Protein AF-A0A944XPH8-F1 (afdb_monomer)

Radius of gyration: 33.53 Å; Cα contacts (8 Å, |Δi|>4): 37; chains: 1; bounding box: 64×17×108 Å

Solvent-accessible surface area (backbone atoms only — not comparable to full-atom values): 7450 Å² total; per-residue (Å²): 132,85,61,65,67,58,53,52,53,51,52,53,49,50,54,55,52,50,53,51,53,50,54,50,51,55,49,53,52,52,52,51,53,52,48,52,56,48,50,54,53,54,63,60,55,55,63,60,51,55,54,54,52,53,53,50,52,50,52,52,53,52,49,50,53,52,51,53,54,50,55,50,66,70,35,80,88,31,66,89,75,52,90,80,65,98,44,74,69,51,50,54,53,49,50,54,51,48,55,50,53,49,53,54,50,50,52,52,49,55,53,51,52,54,51,51,55,54,54,51,50,52,48,51,56,51,52,48,68,69,77,106

Structure (mmCIF, N/CA/C/O backbone):
data_AF-A0A944XPH8-F1
#
_entry.id   AF-A0A944XPH8-F1
#
loop_
_atom_site.group_PDB
_atom_site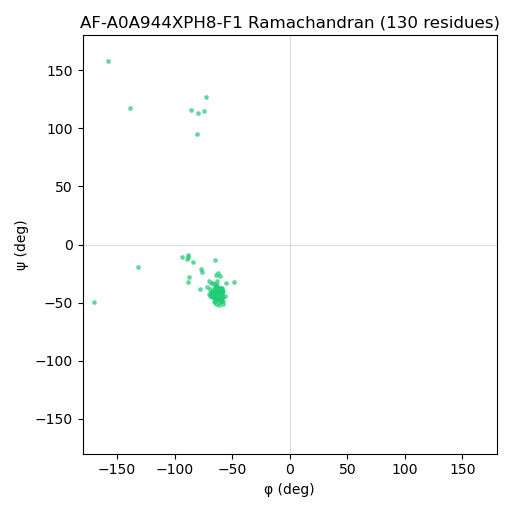.id
_atom_site.type_symbol
_atom_site.label_atom_id
_atom_site.label_alt_id
_atom_site.label_comp_id
_atom_site.label_asym_id
_atom_site.label_entity_id
_atom_site.label_seq_id
_atom_site.pdbx_PDB_ins_code
_atom_site.Cartn_x
_atom_site.Cartn_y
_atom_site.Cartn_z
_atom_site.occupancy
_atom_site.B_iso_or_equiv
_atom_site.auth_seq_id
_atom_site.auth_comp_id
_atom_site.auth_asym_id
_atom_site.auth_atom_id
_atom_site.pdbx_PDB_model_num
ATOM 1 N N . MET A 1 1 ? -23.509 -4.695 65.768 1.00 73.19 1 MET A N 1
ATOM 2 C CA . MET A 1 1 ? -24.744 -5.098 65.062 1.00 73.19 1 MET A CA 1
ATOM 3 C C . MET A 1 1 ? -24.512 -4.790 63.596 1.00 73.19 1 MET A C 1
ATOM 5 O O . MET A 1 1 ? -24.052 -3.691 63.321 1.00 73.19 1 MET A O 1
ATOM 9 N N . ILE A 1 2 ? -24.691 -5.755 62.697 1.00 80.31 2 ILE A N 1
ATOM 10 C CA . ILE A 1 2 ? -24.471 -5.527 61.262 1.00 80.31 2 ILE A CA 1
ATOM 11 C C . ILE A 1 2 ? -25.623 -4.668 60.741 1.00 80.31 2 ILE A C 1
ATOM 13 O O . ILE A 1 2 ? -26.785 -5.021 60.942 1.00 80.31 2 ILE A O 1
ATOM 17 N N . ASP A 1 3 ? -25.301 -3.555 60.086 1.00 91.62 3 ASP A N 1
ATOM 18 C CA . ASP A 1 3 ? -26.295 -2.725 59.414 1.00 91.62 3 ASP A CA 1
ATOM 19 C C . ASP A 1 3 ? -26.642 -3.340 58.050 1.00 91.62 3 ASP A C 1
ATOM 21 O O . ASP A 1 3 ? -25.965 -3.141 57.040 1.00 91.62 3 ASP A O 1
ATOM 25 N N . LEU A 1 4 ? -27.714 -4.132 58.034 1.00 93.75 4 LEU A N 1
ATOM 26 C CA . LEU A 1 4 ? -28.224 -4.786 56.828 1.00 93.75 4 LEU A CA 1
ATOM 27 C C . LEU A 1 4 ? -28.684 -3.789 55.756 1.00 93.75 4 LEU A C 1
ATOM 29 O O . LEU A 1 4 ? -28.715 -4.145 54.577 1.00 93.75 4 LEU A O 1
ATOM 33 N N . GLN A 1 5 ? -29.058 -2.565 56.135 1.00 93.38 5 GLN A N 1
ATOM 34 C CA . GLN A 1 5 ? -29.503 -1.554 55.183 1.00 93.38 5 GLN A CA 1
ATOM 35 C C . GLN A 1 5 ? -28.309 -0.928 54.455 1.00 93.38 5 GLN A C 1
ATOM 37 O O . GLN A 1 5 ? -28.373 -0.723 53.238 1.00 93.38 5 GLN A O 1
ATOM 42 N N . ALA A 1 6 ? -27.203 -0.710 55.172 1.00 94.44 6 ALA A N 1
ATOM 43 C CA . ALA A 1 6 ? -25.936 -0.297 54.575 1.00 94.44 6 ALA A CA 1
ATOM 44 C C . ALA A 1 6 ? -25.437 -1.336 53.554 1.00 94.44 6 ALA A C 1
ATOM 46 O O . ALA A 1 6 ? -25.159 -0.976 52.411 1.00 94.44 6 ALA A O 1
ATOM 47 N N . LEU A 1 7 ? -25.449 -2.628 53.912 1.00 95.75 7 LEU A N 1
ATOM 48 C CA . LEU A 1 7 ? -25.036 -3.713 53.007 1.00 95.75 7 LEU A CA 1
ATOM 49 C C . LEU A 1 7 ? -25.897 -3.801 51.736 1.00 95.75 7 LEU A C 1
ATOM 51 O O . LEU A 1 7 ? -25.374 -4.009 50.645 1.00 95.75 7 LEU A O 1
ATOM 55 N N . LYS A 1 8 ? -27.221 -3.619 51.843 1.00 95.75 8 LYS A N 1
ATOM 56 C CA . LYS A 1 8 ? -28.116 -3.602 50.669 1.00 95.75 8 LYS A CA 1
ATOM 57 C C . LYS A 1 8 ? -27.849 -2.415 49.748 1.00 95.75 8 LYS A C 1
ATOM 59 O O . LYS A 1 8 ? -27.914 -2.557 48.529 1.00 95.75 8 LYS A O 1
ATOM 64 N N . THR A 1 9 ? -27.569 -1.252 50.329 1.00 96.38 9 THR A N 1
ATOM 65 C CA . THR A 1 9 ? -27.275 -0.030 49.569 1.00 96.38 9 THR A CA 1
ATOM 66 C C . THR A 1 9 ? -25.952 -0.169 48.821 1.00 96.38 9 THR A C 1
ATOM 68 O O . THR A 1 9 ? -25.881 0.136 47.634 1.00 96.38 9 THR A O 1
ATOM 71 N N . GLU A 1 10 ? -24.931 -0.700 49.491 1.00 97.19 10 GLU A N 1
ATOM 72 C CA . GLU A 1 10 ? -23.631 -0.989 48.888 1.00 97.19 10 GLU A CA 1
ATOM 73 C C . GLU A 1 10 ? -23.738 -2.024 47.762 1.00 97.19 10 GLU A C 1
ATOM 75 O O . GLU A 1 10 ? -23.235 -1.791 46.667 1.00 97.19 10 GLU A O 1
ATOM 80 N N . ASN A 1 11 ? -24.471 -3.117 47.984 1.00 97.12 11 ASN A N 1
ATOM 81 C CA . ASN A 1 11 ? -24.693 -4.138 46.964 1.00 97.12 11 ASN A CA 1
ATOM 82 C C . ASN A 1 11 ? -25.371 -3.564 45.705 1.00 97.12 11 ASN A C 1
ATOM 84 O O . ASN A 1 11 ? -24.958 -3.869 44.587 1.00 97.12 11 ASN A O 1
ATOM 88 N N . LYS A 1 12 ? -26.364 -2.680 45.876 1.00 97.56 12 LYS A N 1
ATOM 89 C CA . LYS A 1 12 ? -27.000 -1.990 44.747 1.00 97.56 12 LYS A CA 1
ATOM 90 C C . LYS A 1 12 ? -25.999 -1.114 43.985 1.00 97.56 12 LYS A C 1
ATOM 92 O O . LYS A 1 12 ? -25.977 -1.168 42.759 1.00 97.56 12 LYS A O 1
ATOM 97 N N . ARG A 1 13 ? -25.150 -0.366 44.699 1.00 97.94 13 ARG A N 1
ATOM 98 C CA . ARG A 1 13 ? -24.096 0.453 44.082 1.00 97.94 13 ARG A CA 1
ATOM 99 C C . ARG A 1 13 ? -23.127 -0.408 43.269 1.00 97.94 13 ARG A C 1
ATOM 101 O O . ARG A 1 13 ? -22.833 -0.059 42.135 1.00 97.94 13 ARG A O 1
ATOM 108 N N . TRP A 1 14 ? -22.699 -1.556 43.797 1.00 98.12 14 TRP A N 1
ATOM 109 C CA . TRP A 1 14 ? -21.838 -2.483 43.055 1.00 98.12 14 TRP A CA 1
ATOM 110 C C . TRP A 1 14 ? -22.495 -2.988 41.772 1.00 98.12 14 TRP A C 1
ATOM 112 O O . TRP A 1 14 ? -21.834 -3.080 40.747 1.00 98.12 14 TRP A O 1
ATOM 122 N N . HIS A 1 15 ? -23.795 -3.291 41.787 1.00 98.19 15 HIS A N 1
ATOM 123 C CA . HIS A 1 15 ? -24.498 -3.683 40.563 1.00 98.19 15 HIS A CA 1
ATOM 124 C C . HIS A 1 15 ? -24.493 -2.579 39.498 1.00 98.19 15 HIS A C 1
ATOM 126 O O . HIS A 1 15 ? -24.295 -2.879 38.321 1.00 98.19 15 HIS A O 1
ATOM 132 N N . GLU A 1 16 ? -24.686 -1.324 39.904 1.00 98.06 16 GLU A N 1
ATOM 133 C CA . GLU A 1 16 ? -24.632 -0.164 39.007 1.00 98.06 16 GLU A CA 1
ATOM 134 C C . GLU A 1 16 ? -23.206 0.052 38.460 1.00 98.06 16 GLU A C 1
ATOM 136 O O . GLU A 1 16 ? -23.027 0.195 37.252 1.00 98.06 16 GLU A O 1
ATOM 141 N N . GLU A 1 17 ? -22.183 -0.020 39.318 1.00 98.44 17 GLU A N 1
ATOM 142 C CA . GLU A 1 17 ? -20.765 0.075 38.933 1.00 98.44 17 GLU A CA 1
ATOM 143 C C . GLU A 1 17 ? -20.361 -1.041 37.958 1.00 98.44 17 GLU A C 1
ATOM 145 O O . GLU A 1 17 ? -19.766 -0.782 36.914 1.00 98.44 17 GLU A O 1
ATOM 150 N N . HIS A 1 18 ? -20.733 -2.288 38.251 1.00 98.38 18 HIS A N 1
ATOM 151 C CA . HIS A 1 18 ? -20.405 -3.430 37.401 1.00 98.38 18 HIS A CA 1
ATOM 152 C C . HIS A 1 18 ? -21.073 -3.343 36.027 1.00 98.38 18 HIS A C 1
ATOM 154 O O . HIS A 1 18 ? -20.457 -3.723 35.033 1.00 98.38 18 HIS A O 1
ATOM 160 N N . ALA A 1 19 ? -22.312 -2.847 35.951 1.00 98.06 19 ALA A N 1
ATOM 161 C CA . ALA A 1 19 ? -22.982 -2.638 34.671 1.00 98.06 19 ALA A CA 1
ATOM 162 C C . ALA A 1 19 ? -22.199 -1.647 33.792 1.00 98.06 19 ALA A C 1
ATOM 164 O O . ALA A 1 19 ? -21.954 -1.937 32.621 1.00 98.06 19 ALA A O 1
ATOM 165 N N . LEU A 1 20 ? -21.720 -0.544 34.379 1.00 98.31 20 LEU A N 1
ATOM 166 C CA . LEU A 1 20 ? -20.876 0.432 33.684 1.00 98.31 20 LEU A CA 1
ATOM 167 C C . LEU A 1 20 ? -19.553 -0.185 33.213 1.00 98.31 20 LEU A C 1
ATOM 169 O O . LEU A 1 20 ? -19.168 -0.001 32.061 1.00 98.31 20 LEU A O 1
ATOM 173 N N . TRP A 1 21 ? -18.879 -0.967 34.060 1.00 98.44 21 TRP A N 1
ATOM 174 C CA . TRP A 1 21 ? -17.621 -1.626 33.681 1.00 98.44 21 TRP A CA 1
ATOM 175 C C . TRP A 1 21 ? -17.801 -2.619 32.534 1.00 98.44 21 TRP A C 1
ATOM 177 O O . TRP A 1 21 ? -16.931 -2.736 31.668 1.00 98.44 21 TRP A O 1
ATOM 187 N N . VAL A 1 22 ? -18.925 -3.340 32.507 1.00 98.38 22 VAL A N 1
ATOM 188 C CA . VAL A 1 22 ? -19.255 -4.246 31.401 1.00 98.38 22 VAL A CA 1
ATOM 189 C C . VAL A 1 22 ? -19.439 -3.458 30.106 1.00 98.38 22 VAL A C 1
ATOM 191 O O . VAL A 1 22 ? -18.858 -3.831 29.087 1.00 98.38 22 VAL A O 1
ATOM 194 N N . GLU A 1 23 ? -20.199 -2.362 30.128 1.00 98.31 23 GLU A N 1
ATOM 195 C CA . GLU A 1 23 ? -20.398 -1.513 28.948 1.00 98.31 23 GLU A CA 1
ATOM 196 C C . GLU A 1 23 ? -19.081 -0.924 28.425 1.00 98.31 23 GLU A C 1
ATOM 198 O O . GLU A 1 23 ? -18.808 -0.986 27.221 1.00 98.31 23 GLU A O 1
ATOM 203 N N . GLU A 1 24 ? -18.242 -0.420 29.328 1.00 98.25 24 GLU A N 1
ATOM 204 C CA . GLU A 1 24 ? -16.932 0.145 29.014 1.00 98.25 24 GLU A CA 1
ATOM 205 C C . GLU A 1 24 ? -15.990 -0.910 28.413 1.00 98.25 24 GLU A C 1
ATOM 207 O O . GLU A 1 24 ? -15.412 -0.704 27.344 1.00 98.25 24 GLU A O 1
ATOM 212 N N . THR A 1 25 ? -15.918 -2.097 29.020 1.00 98.00 25 THR A N 1
ATOM 213 C CA . THR A 1 25 ? -15.089 -3.200 28.511 1.00 98.00 25 THR A CA 1
ATOM 214 C C . THR A 1 25 ? -15.542 -3.645 27.119 1.00 98.00 25 THR A C 1
ATOM 216 O O . THR A 1 25 ? -14.715 -3.883 26.235 1.00 98.00 25 THR A O 1
ATOM 219 N N . LEU A 1 26 ? -16.856 -3.730 26.886 1.00 97.75 26 LEU A N 1
ATOM 220 C CA . LEU A 1 26 ? -17.404 -4.055 25.569 1.00 97.75 26 LEU A CA 1
ATOM 221 C C . LEU A 1 26 ? -17.070 -2.976 24.531 1.00 97.75 26 LEU A C 1
ATOM 223 O O . LEU A 1 26 ? -16.840 -3.298 23.364 1.00 97.75 26 LEU A O 1
ATOM 227 N N . HIS A 1 27 ? -17.037 -1.704 24.930 1.00 97.19 27 HIS A N 1
ATOM 228 C CA . HIS A 1 27 ? -16.593 -0.622 24.058 1.00 97.19 27 HIS A CA 1
ATOM 229 C C . HIS A 1 27 ? -15.109 -0.762 23.692 1.00 97.19 27 HIS A C 1
ATOM 231 O O . HIS A 1 27 ? -14.789 -0.767 22.502 1.00 97.19 27 HIS A O 1
ATOM 237 N N . TRP A 1 28 ? -14.223 -0.985 24.665 1.00 97.75 28 TRP A N 1
ATOM 238 C CA . TRP A 1 28 ? -12.791 -1.183 24.405 1.00 97.75 28 TRP A CA 1
ATOM 239 C C . TRP A 1 28 ? -12.506 -2.388 23.507 1.00 97.75 28 TRP A C 1
ATOM 241 O O . TRP A 1 28 ? -11.630 -2.325 22.642 1.00 97.75 28 TRP A O 1
ATOM 251 N N . GLN A 1 29 ? -13.263 -3.480 23.656 1.00 97.12 29 GLN A N 1
ATOM 252 C CA . GLN A 1 29 ? -13.150 -4.638 22.766 1.00 97.12 29 GLN A CA 1
ATOM 253 C C . GLN A 1 29 ? -13.479 -4.281 21.312 1.00 97.12 29 GLN A C 1
ATOM 255 O O . GLN A 1 29 ? -12.748 -4.689 20.407 1.00 97.12 29 GLN A O 1
ATOM 260 N N . ARG A 1 30 ? -14.540 -3.497 21.078 1.00 96.69 30 ARG A N 1
ATOM 261 C CA . ARG A 1 30 ? -14.912 -3.042 19.729 1.00 96.69 30 ARG A CA 1
ATOM 262 C C . ARG A 1 30 ? -13.845 -2.135 19.122 1.00 96.69 30 ARG A C 1
ATOM 264 O O . ARG A 1 30 ? -13.458 -2.354 17.975 1.00 96.69 30 ARG A O 1
ATOM 271 N N . GLU A 1 31 ? -13.323 -1.177 19.886 1.00 94.75 31 GLU A N 1
ATOM 272 C CA . GLU A 1 31 ? -12.245 -0.303 19.402 1.00 94.75 31 GLU A CA 1
ATOM 273 C C . GLU A 1 31 ? -10.969 -1.097 19.102 1.00 94.75 31 GLU A C 1
ATOM 275 O O . GLU A 1 31 ? -10.360 -0.920 18.049 1.00 94.75 31 GLU A O 1
ATOM 280 N N . THR A 1 32 ? -10.613 -2.063 19.951 1.00 95.00 32 THR A N 1
ATOM 281 C CA . THR A 1 32 ? -9.460 -2.943 19.706 1.00 95.00 32 THR A CA 1
ATOM 282 C C . THR A 1 32 ? -9.623 -3.727 18.401 1.00 95.00 32 THR A C 1
ATOM 284 O O . THR A 1 32 ? -8.702 -3.776 17.586 1.00 95.00 32 THR A O 1
ATOM 287 N N . GLN A 1 33 ? -10.802 -4.306 18.153 1.00 95.25 33 GLN A N 1
ATOM 288 C CA . GLN A 1 33 ? -11.088 -5.017 16.902 1.00 95.25 33 GLN A CA 1
ATOM 289 C C . GLN A 1 33 ? -11.004 -4.093 15.680 1.00 95.25 33 GLN A C 1
ATOM 291 O O . GLN A 1 33 ? -10.444 -4.481 14.651 1.00 95.25 33 GLN A O 1
ATOM 296 N N . ARG A 1 34 ? -11.515 -2.860 15.793 1.00 93.75 34 ARG A N 1
ATOM 297 C CA . ARG A 1 34 ? -11.399 -1.834 14.747 1.00 93.75 34 ARG A CA 1
ATOM 298 C C . ARG A 1 34 ? -9.930 -1.518 14.440 1.00 93.75 34 ARG A C 1
ATOM 300 O O . ARG A 1 34 ? -9.562 -1.505 13.265 1.00 93.75 34 ARG A O 1
ATOM 307 N N . LEU A 1 35 ? -9.095 -1.304 15.458 1.00 92.56 35 LEU A N 1
ATOM 308 C CA . LEU A 1 35 ? -7.665 -1.011 15.290 1.00 92.56 35 LEU A CA 1
ATOM 309 C C . LEU A 1 35 ? -6.918 -2.172 14.624 1.00 92.56 35 LEU A C 1
ATOM 311 O O . LEU A 1 35 ? -6.164 -1.951 13.678 1.00 92.56 35 LEU A O 1
ATOM 315 N N . VAL A 1 36 ? -7.181 -3.415 15.040 1.00 94.38 36 VAL A N 1
ATOM 316 C CA . VAL A 1 36 ? -6.601 -4.613 14.404 1.00 94.38 36 VAL A CA 1
ATOM 317 C C . VAL A 1 36 ? -6.965 -4.682 12.918 1.00 94.38 36 VAL A C 1
ATOM 319 O O . VAL A 1 36 ? -6.105 -4.945 12.077 1.00 94.38 36 VAL A O 1
ATOM 322 N N . ALA A 1 37 ? -8.220 -4.393 12.564 1.00 92.12 37 ALA A N 1
ATOM 323 C CA . ALA A 1 37 ? -8.650 -4.379 11.169 1.00 92.12 37 ALA A CA 1
ATOM 324 C C . ALA A 1 37 ? -7.960 -3.277 10.341 1.00 92.12 37 ALA A C 1
ATOM 326 O O . ALA A 1 37 ? -7.653 -3.497 9.167 1.00 92.12 37 ALA A O 1
ATOM 327 N N . LEU A 1 38 ? -7.709 -2.101 10.927 1.00 91.62 38 LEU A N 1
ATOM 328 C CA . LEU A 1 38 ? -6.961 -1.021 10.273 1.00 91.62 38 LEU A CA 1
ATOM 329 C C . LEU A 1 38 ? -5.489 -1.395 10.065 1.00 91.62 38 LEU A C 1
ATOM 331 O O . LEU A 1 38 ? -4.980 -1.226 8.957 1.00 91.62 38 LEU A O 1
ATOM 335 N N . LEU A 1 39 ? -4.837 -1.965 11.083 1.00 90.50 39 LEU A N 1
ATOM 336 C CA . LEU A 1 39 ? -3.454 -2.443 10.991 1.00 90.50 39 LEU A CA 1
ATOM 337 C C . LEU A 1 39 ? -3.288 -3.479 9.879 1.00 90.50 39 LEU A C 1
ATOM 339 O O . LEU A 1 39 ? -2.390 -3.351 9.054 1.00 90.50 39 LEU A O 1
ATOM 343 N N . TYR A 1 40 ? -4.205 -4.442 9.791 1.00 90.12 40 TYR A N 1
ATOM 344 C CA . TYR A 1 40 ? -4.184 -5.445 8.728 1.00 90.12 40 TYR A CA 1
ATOM 345 C C . TYR A 1 40 ? -4.282 -4.831 7.321 1.00 90.12 40 TYR A C 1
ATOM 347 O O . TYR A 1 40 ? -3.603 -5.269 6.390 1.00 90.12 40 TYR A O 1
ATOM 355 N N . LYS A 1 41 ? -5.119 -3.799 7.142 1.00 88.38 41 LYS A N 1
ATOM 356 C CA . LYS A 1 41 ? -5.230 -3.087 5.858 1.00 88.38 41 LYS A CA 1
ATOM 357 C C . LYS A 1 41 ? -3.939 -2.349 5.504 1.00 88.38 41 LYS A C 1
ATOM 359 O O . LYS A 1 41 ? -3.515 -2.411 4.354 1.00 88.38 41 LYS A O 1
ATOM 364 N N . LEU A 1 42 ? -3.314 -1.689 6.480 1.00 87.69 42 LEU A N 1
ATOM 365 C CA . LEU A 1 42 ? -2.037 -0.990 6.297 1.00 87.69 42 LEU A CA 1
ATOM 366 C C . LEU A 1 42 ? -0.908 -1.964 5.943 1.00 87.69 42 LEU A C 1
ATOM 368 O O . LEU A 1 42 ? -0.169 -1.726 4.990 1.00 87.69 42 LEU A O 1
ATOM 372 N N . GLU A 1 43 ? -0.812 -3.081 6.666 1.00 86.00 43 GLU A N 1
ATOM 373 C CA . GLU A 1 43 ? 0.197 -4.115 6.429 1.00 86.00 43 GLU A CA 1
ATOM 374 C C . GLU A 1 43 ? 0.087 -4.699 5.017 1.00 86.00 43 GLU A C 1
ATOM 376 O O . GLU A 1 43 ? 1.100 -4.950 4.374 1.00 86.00 43 GLU A O 1
ATOM 381 N N . ARG A 1 44 ? -1.132 -4.872 4.493 1.00 83.25 44 ARG A N 1
ATOM 382 C CA . ARG A 1 44 ? -1.340 -5.405 3.140 1.00 83.25 44 ARG A CA 1
ATOM 383 C C . ARG A 1 44 ? -1.079 -4.420 2.008 1.00 83.25 44 ARG A C 1
ATOM 385 O O . ARG A 1 44 ? -0.797 -4.876 0.901 1.00 83.25 44 ARG A O 1
ATOM 392 N N . ALA A 1 45 ? -1.167 -3.118 2.256 1.00 77.00 45 ALA A N 1
ATOM 393 C CA . ALA A 1 45 ? -0.942 -2.117 1.220 1.00 77.00 45 ALA A CA 1
ATOM 394 C C . ALA A 1 45 ? 0.535 -2.085 0.774 1.00 77.00 45 ALA A C 1
ATOM 396 O O . ALA A 1 45 ? 0.826 -2.060 -0.415 1.00 77.00 45 ALA A O 1
ATOM 397 N N . LEU A 1 46 ? 1.489 -2.173 1.708 1.00 73.12 46 LEU A N 1
ATOM 398 C CA . LEU A 1 46 ? 2.920 -1.961 1.427 1.00 73.12 46 LEU A CA 1
ATOM 399 C C . LEU A 1 46 ? 3.619 -3.052 0.576 1.00 73.12 46 LEU A C 1
ATOM 401 O O . LEU A 1 46 ? 4.390 -2.693 -0.319 1.00 73.12 46 LEU A O 1
ATOM 405 N N . PRO A 1 47 ? 3.390 -4.367 0.782 1.00 66.44 47 PRO A N 1
ATOM 406 C CA . PRO A 1 47 ? 4.094 -5.422 0.047 1.00 66.44 47 PRO A CA 1
ATOM 407 C C . PRO A 1 47 ? 3.814 -5.411 -1.459 1.00 66.44 47 PRO A C 1
ATOM 409 O O . PRO A 1 47 ? 4.688 -5.750 -2.256 1.00 66.44 47 PRO A O 1
ATOM 412 N N . GLN A 1 48 ? 2.608 -4.996 -1.855 1.00 69.56 48 GLN A N 1
ATOM 413 C CA . GLN A 1 48 ? 2.200 -4.954 -3.260 1.00 69.56 48 GLN A CA 1
ATOM 414 C C . GLN A 1 48 ? 2.967 -3.873 -4.036 1.00 69.56 48 GLN A C 1
ATOM 416 O O . GLN A 1 48 ? 3.347 -4.089 -5.186 1.00 69.56 48 GLN A O 1
ATOM 421 N N . HIS A 1 49 ? 3.308 -2.764 -3.377 1.00 72.25 49 HIS A N 1
ATOM 422 C CA . HIS A 1 49 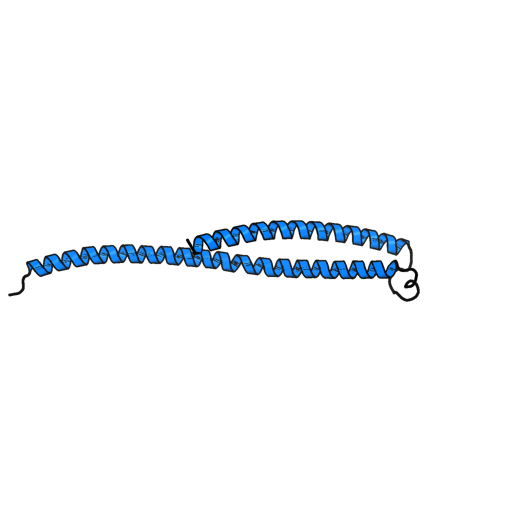? 4.127 -1.704 -3.959 1.00 72.25 49 HIS A CA 1
ATOM 423 C C . HIS A 1 49 ? 5.574 -2.110 -4.185 1.00 72.25 49 HIS A C 1
ATOM 425 O O . HIS A 1 49 ? 6.140 -1.821 -5.235 1.00 72.25 49 HIS A O 1
ATOM 431 N N . SER A 1 50 ? 6.184 -2.782 -3.208 1.00 79.88 50 SER A N 1
ATOM 432 C CA . SER A 1 50 ? 7.605 -3.123 -3.283 1.00 79.88 50 SER A CA 1
ATOM 433 C C . SER A 1 50 ? 7.904 -4.050 -4.463 1.00 79.88 50 SER A C 1
ATOM 435 O O . SER A 1 50 ? 8.888 -3.838 -5.178 1.00 7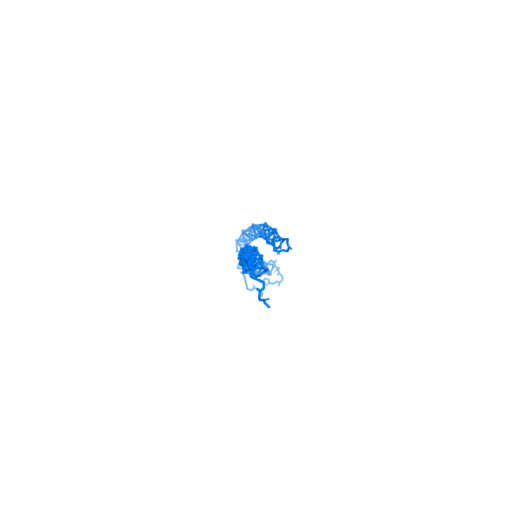9.88 50 SER A O 1
ATOM 437 N N . LEU A 1 51 ? 7.024 -5.022 -4.728 1.00 83.69 51 LEU A N 1
ATOM 438 C CA . LEU A 1 51 ? 7.165 -5.912 -5.878 1.00 83.69 51 LEU A CA 1
ATOM 439 C C . LEU A 1 51 ? 7.006 -5.157 -7.205 1.00 83.69 51 LEU A C 1
ATOM 441 O O . LEU A 1 51 ? 7.870 -5.283 -8.070 1.00 83.69 51 LEU A O 1
ATOM 445 N N . ALA A 1 52 ? 5.950 -4.348 -7.345 1.00 83.25 52 ALA A N 1
ATOM 446 C CA . ALA A 1 52 ? 5.685 -3.589 -8.568 1.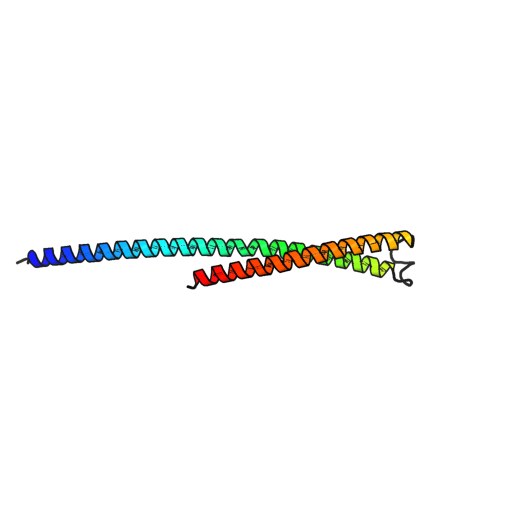00 83.25 52 ALA A CA 1
ATOM 447 C C . ALA A 1 52 ? 6.824 -2.608 -8.898 1.00 83.25 52 ALA A C 1
ATOM 449 O O . ALA A 1 52 ? 7.277 -2.537 -10.038 1.00 83.25 52 ALA A O 1
ATOM 450 N N . LEU A 1 53 ? 7.354 -1.910 -7.888 1.00 86.69 53 LEU A N 1
ATOM 451 C CA . LEU A 1 53 ? 8.504 -1.017 -8.047 1.00 86.69 53 LEU A CA 1
ATOM 452 C C . LEU A 1 53 ? 9.768 -1.783 -8.453 1.00 86.69 53 LEU A C 1
ATOM 454 O O . LEU A 1 53 ? 10.499 -1.338 -9.335 1.00 86.69 53 LEU A O 1
ATOM 458 N N . THR A 1 54 ? 10.016 -2.947 -7.848 1.00 89.44 54 THR A N 1
ATOM 459 C CA . THR A 1 54 ? 11.179 -3.784 -8.185 1.00 89.44 54 THR A CA 1
ATOM 460 C C . THR A 1 54 ? 11.110 -4.274 -9.631 1.00 89.44 54 THR A C 1
ATOM 462 O O . THR A 1 54 ? 12.105 -4.204 -10.353 1.00 89.44 54 THR A O 1
ATOM 465 N N . GLN A 1 55 ? 9.934 -4.731 -10.069 1.00 87.88 55 GLN A N 1
ATOM 466 C CA . GLN A 1 55 ? 9.693 -5.158 -11.448 1.00 87.88 55 GLN A CA 1
ATOM 467 C C . GLN A 1 55 ? 9.874 -4.000 -12.437 1.00 87.88 55 GLN A C 1
ATOM 469 O O . GLN A 1 55 ? 10.551 -4.167 -13.449 1.00 87.88 55 GLN A O 1
ATOM 474 N N . HIS A 1 56 ? 9.352 -2.812 -12.118 1.00 89.94 56 HIS A N 1
ATOM 475 C CA . HIS A 1 56 ? 9.489 -1.632 -12.977 1.00 89.94 56 HIS A CA 1
ATOM 476 C C . HIS A 1 56 ? 10.941 -1.164 -13.109 1.00 89.94 56 HIS A C 1
ATOM 478 O O . HIS A 1 56 ? 11.397 -0.853 -14.205 1.00 89.94 56 HIS A O 1
ATOM 484 N N . VAL A 1 57 ? 11.711 -1.180 -12.016 1.00 91.75 57 VAL A N 1
ATOM 485 C CA . VAL A 1 57 ? 13.153 -0.881 -12.062 1.00 91.75 57 VAL A CA 1
ATOM 486 C C . VAL A 1 57 ? 13.903 -1.891 -12.932 1.00 91.75 57 VAL A C 1
ATOM 488 O O . VAL A 1 57 ? 14.810 -1.499 -13.664 1.00 91.75 57 VAL A O 1
ATOM 491 N N . ALA A 1 58 ? 13.552 -3.179 -12.867 1.00 90.50 58 ALA A N 1
ATOM 492 C CA . ALA A 1 58 ? 14.162 -4.192 -13.726 1.00 90.50 58 ALA A CA 1
ATOM 493 C C . ALA A 1 58 ? 13.856 -3.937 -15.212 1.00 90.50 58 ALA A C 1
ATOM 495 O O . ALA A 1 58 ? 14.769 -4.015 -16.031 1.00 90.50 58 ALA A O 1
ATOM 496 N N . LEU A 1 59 ? 12.615 -3.559 -15.538 1.00 88.38 59 LEU A N 1
ATOM 497 C CA . LEU A 1 59 ? 12.205 -3.198 -16.897 1.00 88.38 59 LEU A CA 1
ATOM 498 C C . LEU A 1 59 ? 12.986 -1.983 -17.419 1.00 88.38 59 LEU A C 1
ATOM 500 O O . LEU A 1 59 ? 13.538 -2.046 -18.513 1.00 88.38 59 LEU A O 1
ATOM 504 N N . ILE A 1 60 ? 13.108 -0.915 -16.620 1.00 88.25 60 ILE A N 1
ATOM 505 C CA . ILE A 1 60 ? 13.895 0.274 -16.995 1.00 88.25 60 ILE A CA 1
ATOM 506 C C . ILE A 1 60 ? 15.361 -0.096 -17.244 1.00 88.25 60 ILE A C 1
ATOM 508 O O . ILE A 1 60 ? 15.941 0.344 -18.229 1.00 88.25 60 ILE A O 1
ATOM 512 N N . LYS A 1 61 ? 15.968 -0.908 -16.371 1.00 90.06 61 LYS A N 1
ATOM 513 C CA . LYS A 1 61 ? 17.372 -1.320 -16.527 1.00 90.06 61 LYS A CA 1
ATOM 514 C C . LYS A 1 61 ? 17.606 -2.129 -17.797 1.00 90.06 61 LYS A C 1
ATOM 516 O O . LYS A 1 61 ? 18.634 -1.953 -18.440 1.00 90.06 61 LYS A O 1
ATOM 521 N N . GLU A 1 62 ? 16.680 -3.019 -18.133 1.00 87.75 62 GLU A N 1
ATOM 522 C CA . GLU A 1 62 ? 16.781 -3.807 -19.357 1.00 87.75 62 GLU A CA 1
ATOM 523 C C . GLU A 1 62 ? 16.612 -2.931 -20.600 1.00 87.75 62 GLU A C 1
ATOM 525 O O . GLU A 1 62 ? 17.377 -3.056 -21.551 1.00 87.75 62 GLU A O 1
ATOM 530 N N . HIS A 1 63 ? 15.673 -1.987 -20.566 1.00 88.44 63 HIS A N 1
ATOM 531 C CA . HIS A 1 63 ? 15.505 -1.015 -21.637 1.00 88.44 63 HIS A CA 1
ATOM 532 C C . HIS A 1 63 ? 16.752 -0.135 -21.816 1.00 88.44 63 HIS A C 1
ATOM 534 O O . HIS A 1 63 ? 17.242 -0.008 -22.932 1.00 88.44 63 HIS A O 1
ATOM 540 N N . GLU A 1 64 ? 17.332 0.385 -20.732 1.00 88.25 64 GLU A N 1
ATOM 541 C CA . GLU A 1 64 ? 18.585 1.153 -20.774 1.00 88.25 64 GLU A CA 1
ATOM 542 C C . GLU A 1 64 ? 19.735 0.335 -21.379 1.00 88.25 64 GLU A C 1
ATOM 544 O O . GLU A 1 64 ? 20.509 0.829 -22.197 1.00 88.25 64 GLU A O 1
ATOM 549 N N . ARG A 1 65 ? 19.819 -0.957 -21.036 1.00 87.31 65 ARG A N 1
ATOM 550 C CA . ARG A 1 65 ? 20.801 -1.878 -21.622 1.00 87.31 65 ARG A CA 1
ATOM 551 C C . ARG A 1 65 ? 20.623 -2.001 -23.140 1.00 87.31 65 ARG A C 1
ATOM 553 O O . ARG A 1 65 ? 21.620 -2.019 -23.857 1.00 87.31 65 ARG A O 1
ATOM 560 N N . LEU A 1 66 ? 19.383 -2.096 -23.627 1.00 84.75 66 LEU A N 1
ATOM 561 C CA . LEU A 1 66 ? 19.071 -2.168 -25.061 1.00 84.75 66 LEU A CA 1
ATOM 562 C C . LEU A 1 66 ? 19.364 -0.845 -25.784 1.00 84.75 66 LEU A C 1
ATOM 564 O O . LEU A 1 66 ? 19.880 -0.868 -26.899 1.00 84.75 66 LEU A O 1
ATOM 568 N N . VAL A 1 67 ? 19.093 0.297 -25.144 1.00 85.50 67 VAL A N 1
ATOM 569 C CA . VAL A 1 67 ? 19.451 1.624 -25.669 1.00 85.50 67 VAL A CA 1
ATOM 570 C C . VAL A 1 67 ? 20.965 1.755 -25.812 1.00 85.50 67 VAL A C 1
ATOM 572 O O . VAL A 1 67 ? 21.434 2.134 -26.880 1.00 85.50 67 VAL A O 1
ATOM 575 N N . GLY A 1 68 ? 21.739 1.354 -24.799 1.00 82.75 68 GLY A N 1
ATOM 576 C CA . GLY A 1 68 ? 23.202 1.363 -24.881 1.00 82.75 68 GLY A CA 1
ATOM 577 C C . GLY A 1 68 ? 23.754 0.424 -25.964 1.00 82.75 68 GLY A C 1
ATOM 578 O O . GLY A 1 68 ? 24.733 0.754 -26.630 1.00 82.75 68 GLY A O 1
ATOM 579 N N . GLN A 1 69 ? 23.112 -0.728 -26.200 1.00 78.06 69 GLN A N 1
ATOM 580 C CA . GLN A 1 69 ? 23.470 -1.611 -27.320 1.00 78.06 69 GLN A CA 1
ATOM 581 C C . GLN A 1 69 ? 23.224 -0.947 -28.676 1.00 78.06 69 GLN A C 1
ATOM 583 O O . GLN A 1 69 ? 24.076 -1.025 -29.559 1.00 78.06 69 GLN A O 1
ATOM 588 N N . TYR A 1 70 ? 22.093 -0.266 -28.831 1.00 79.56 70 TYR A N 1
ATOM 589 C CA . TYR A 1 70 ? 21.801 0.491 -30.042 1.00 79.56 70 TYR A CA 1
ATOM 590 C C . TYR A 1 70 ? 22.772 1.650 -30.256 1.00 79.56 70 TYR A C 1
ATOM 592 O O . TYR A 1 70 ? 23.311 1.779 -31.348 1.00 79.56 70 TYR A O 1
ATOM 600 N N . GLU A 1 71 ? 23.059 2.435 -29.215 1.00 80.25 71 GLU A N 1
ATOM 601 C CA . GLU A 1 71 ? 24.035 3.529 -29.266 1.00 80.25 71 GLU A CA 1
ATOM 602 C C . GLU A 1 71 ? 25.410 3.028 -29.727 1.00 80.25 71 GLU A C 1
ATOM 604 O O . GLU A 1 71 ? 26.000 3.605 -30.635 1.00 80.25 71 GLU A O 1
ATOM 609 N N . SER A 1 72 ? 25.870 1.888 -29.198 1.00 71.88 72 SER A N 1
ATOM 610 C CA . SER A 1 72 ? 27.135 1.273 -29.624 1.00 71.88 72 SER A CA 1
ATOM 611 C C . SER A 1 72 ? 27.149 0.807 -31.087 1.00 71.88 72 SER A C 1
ATOM 613 O O . SER A 1 72 ? 28.210 0.749 -31.700 1.00 71.88 72 SER A O 1
ATOM 615 N N . GLY A 1 73 ? 25.982 0.486 -31.656 1.00 67.38 73 GLY A N 1
ATOM 616 C CA . GLY A 1 73 ? 25.827 0.097 -33.060 1.00 67.38 73 GLY A CA 1
ATOM 617 C C . GLY A 1 73 ? 25.697 1.271 -34.033 1.00 67.38 73 GLY A C 1
ATOM 618 O O . GLY A 1 73 ? 25.845 1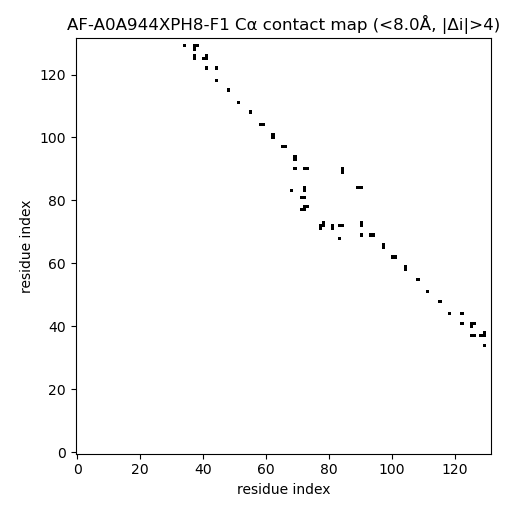.075 -35.236 1.00 67.38 73 GLY A O 1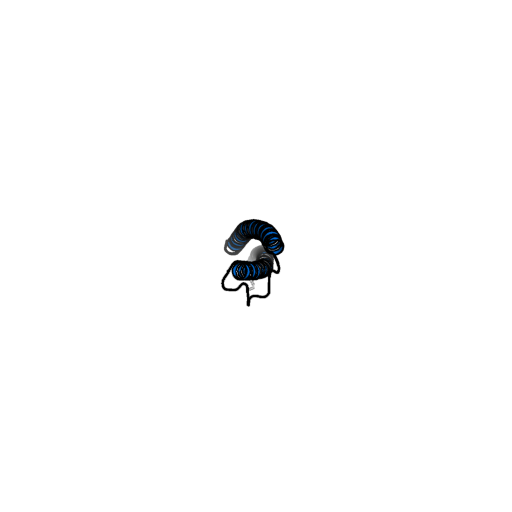
ATOM 619 N N . LEU A 1 74 ? 25.429 2.476 -33.525 1.00 71.44 74 LEU A N 1
ATOM 620 C CA . LEU A 1 74 ? 25.376 3.715 -34.305 1.00 71.44 74 LEU A CA 1
ATOM 621 C C . LEU A 1 74 ? 26.736 4.421 -34.414 1.00 71.44 74 LEU A C 1
ATOM 623 O O . LEU A 1 74 ? 26.871 5.354 -35.204 1.00 71.44 74 LEU A O 1
ATOM 627 N N . ASP A 1 75 ? 27.725 4.009 -33.621 1.00 71.25 75 ASP A N 1
ATOM 628 C CA . ASP A 1 75 ? 29.065 4.589 -33.636 1.00 71.25 75 ASP A CA 1
ATOM 629 C C . ASP A 1 75 ? 29.899 4.027 -34.805 1.00 71.25 75 ASP A C 1
ATOM 631 O O . ASP A 1 75 ? 30.255 2.844 -34.838 1.00 71.25 75 ASP A O 1
ATOM 635 N N . GLU A 1 76 ? 30.232 4.890 -35.770 1.00 61.41 76 GLU A N 1
ATOM 636 C CA . GLU A 1 76 ? 31.047 4.558 -36.947 1.00 61.41 76 GLU A CA 1
ATOM 637 C C . GLU A 1 76 ? 32.457 4.063 -36.568 1.00 61.41 76 GLU A C 1
ATOM 639 O O . GLU A 1 76 ? 33.043 3.264 -37.304 1.00 61.41 76 GLU A O 1
ATOM 644 N N . GLU A 1 77 ? 33.000 4.472 -35.411 1.00 60.41 77 GLU A N 1
ATOM 645 C CA . GLU A 1 77 ? 34.293 3.977 -34.918 1.00 60.41 77 GLU A CA 1
ATOM 646 C C . GLU A 1 77 ? 34.192 2.569 -34.302 1.00 60.41 77 GLU A C 1
ATOM 648 O O . GLU A 1 77 ? 35.194 1.849 -34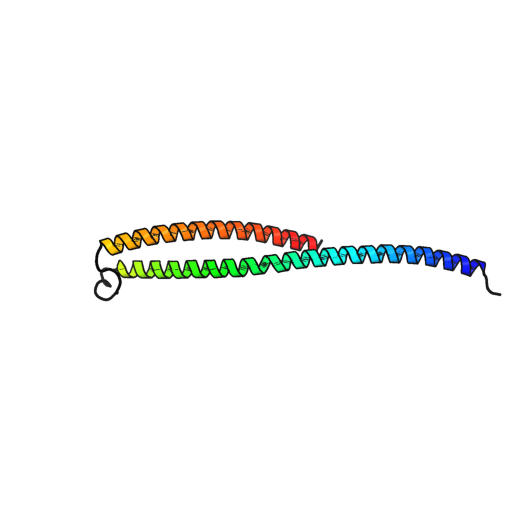.261 1.00 60.41 77 GLU A O 1
ATOM 653 N N . CYS A 1 78 ? 32.996 2.132 -33.876 1.00 56.41 78 CYS A N 1
ATOM 654 C CA . CYS A 1 78 ? 32.780 0.795 -33.314 1.00 56.41 78 CYS A CA 1
ATOM 655 C C . CYS A 1 78 ? 32.333 -0.257 -34.342 1.00 56.41 78 CYS A C 1
ATOM 657 O O . CYS A 1 78 ? 32.400 -1.454 -34.052 1.00 56.41 78 CYS A O 1
ATOM 659 N N . TYR A 1 79 ? 31.970 0.154 -35.561 1.00 51.06 79 TYR A N 1
ATOM 660 C CA . TYR A 1 79 ? 31.522 -0.715 -36.661 1.00 51.06 79 TYR A CA 1
ATOM 661 C C . TYR A 1 79 ? 32.403 -1.959 -36.956 1.00 51.06 79 TYR A C 1
ATOM 663 O O . TYR A 1 79 ? 31.853 -2.991 -37.338 1.00 51.06 79 TYR A O 1
ATOM 671 N N . PRO A 1 80 ? 33.745 -1.954 -36.767 1.00 51.69 80 PRO A N 1
ATOM 672 C CA . PRO A 1 80 ? 34.570 -3.147 -36.987 1.00 51.69 80 PRO A CA 1
ATOM 673 C C . PRO A 1 80 ? 34.715 -4.070 -35.760 1.00 51.69 80 PRO A C 1
ATOM 675 O O . PRO A 1 80 ? 35.287 -5.155 -35.887 1.00 51.69 80 PRO A O 1
ATOM 678 N N . THR A 1 81 ? 34.266 -3.654 -34.571 1.00 52.59 81 THR A N 1
ATOM 679 C CA . THR A 1 81 ? 34.557 -4.335 -33.288 1.00 52.59 81 THR A CA 1
ATOM 680 C C . THR A 1 81 ? 33.344 -4.575 -32.391 1.00 52.59 81 THR A C 1
ATOM 682 O O . THR A 1 81 ? 33.413 -5.438 -31.514 1.00 52.59 81 THR A O 1
ATOM 685 N N . CYS A 1 82 ? 32.243 -3.855 -32.597 1.00 53.75 82 CYS A N 1
ATOM 686 C CA . CYS A 1 82 ? 30.981 -4.057 -31.900 1.00 53.75 82 CYS A CA 1
ATOM 687 C C . CYS A 1 82 ? 30.166 -5.152 -32.628 1.00 53.75 82 CYS A C 1
ATOM 689 O O . CYS A 1 82 ? 29.777 -4.957 -33.778 1.00 53.75 82 CYS A O 1
ATOM 691 N N . PRO A 1 83 ? 29.893 -6.317 -32.010 1.00 57.44 83 PRO A N 1
ATOM 692 C CA . PRO A 1 83 ? 29.015 -7.316 -32.607 1.00 57.44 83 PRO A CA 1
ATOM 693 C C . PRO A 1 83 ? 27.573 -6.814 -32.485 1.00 57.44 83 PRO A C 1
ATOM 695 O O . PRO A 1 83 ? 27.080 -6.678 -31.365 1.00 57.44 83 PRO A O 1
ATOM 698 N N . GLY A 1 84 ? 26.882 -6.531 -33.589 1.00 60.81 84 GLY A N 1
ATOM 699 C CA . GLY A 1 84 ? 25.492 -6.090 -33.449 1.00 60.81 84 GLY A CA 1
ATOM 700 C C . GLY A 1 84 ? 24.666 -6.000 -34.716 1.00 60.81 84 GLY A C 1
ATOM 701 O O . GLY A 1 84 ? 23.561 -6.533 -34.725 1.00 60.81 84 GLY A O 1
ATOM 702 N N . PHE A 1 85 ? 25.175 -5.348 -35.759 1.00 65.00 85 PHE A N 1
ATOM 703 C CA . PHE A 1 85 ? 24.367 -5.026 -36.934 1.00 65.00 85 PHE A CA 1
ATOM 704 C C . PHE A 1 85 ? 25.165 -5.253 -38.219 1.00 65.00 85 PHE A C 1
ATOM 706 O O . PHE A 1 85 ? 26.183 -4.606 -38.452 1.00 65.00 85 PHE A O 1
ATOM 713 N N . ASP A 1 86 ? 24.691 -6.174 -39.053 1.00 68.50 86 ASP A N 1
ATOM 714 C CA . ASP A 1 86 ? 25.307 -6.565 -40.322 1.00 68.50 86 ASP A CA 1
ATOM 715 C C . ASP A 1 86 ? 24.817 -5.684 -41.490 1.00 68.50 86 ASP A C 1
ATOM 717 O O . ASP A 1 86 ? 25.365 -5.734 -42.595 1.00 68.50 86 ASP A O 1
ATOM 721 N N . SER A 1 87 ? 23.781 -4.859 -41.273 1.00 75.62 87 SER A N 1
ATOM 722 C CA . SER A 1 87 ? 23.244 -3.936 -42.282 1.00 75.62 87 SER A CA 1
ATOM 723 C C . SER A 1 87 ? 22.469 -2.751 -41.694 1.00 75.62 87 SER A C 1
ATOM 725 O O . SER A 1 87 ? 21.895 -2.840 -40.612 1.00 75.62 87 SER A O 1
ATOM 727 N N . GLU A 1 88 ? 22.355 -1.664 -42.465 1.00 77.44 88 GLU A N 1
ATOM 728 C CA . GLU A 1 88 ? 21.506 -0.505 -42.133 1.00 77.44 88 GLU A CA 1
ATOM 729 C C . GLU A 1 88 ? 20.037 -0.896 -41.883 1.00 77.44 88 GLU A C 1
ATOM 731 O O . GLU A 1 88 ? 19.376 -0.324 -41.020 1.00 77.44 88 GLU A O 1
ATOM 736 N N . ALA A 1 89 ? 19.534 -1.916 -42.587 1.00 82.06 89 ALA A N 1
ATOM 737 C CA . ALA A 1 89 ? 18.174 -2.420 -42.403 1.00 82.06 89 ALA A CA 1
ATOM 738 C C . ALA A 1 89 ? 17.966 -3.066 -41.019 1.00 82.06 89 ALA A C 1
ATOM 740 O O . ALA A 1 89 ? 16.877 -2.971 -40.453 1.00 82.06 89 ALA A O 1
ATOM 741 N N . GLU A 1 90 ? 18.995 -3.706 -40.454 1.00 79.69 90 GLU A N 1
ATOM 742 C CA . GLU A 1 90 ? 18.937 -4.253 -39.093 1.00 79.69 90 GLU A CA 1
ATOM 743 C C . GLU A 1 90 ? 18.965 -3.146 -38.038 1.00 79.69 90 GLU A C 1
ATOM 745 O O . GLU A 1 90 ? 18.240 -3.235 -37.047 1.00 79.69 90 GLU A O 1
ATOM 750 N N . ILE A 1 91 ? 19.727 -2.075 -38.279 1.00 79.31 91 ILE A N 1
ATOM 751 C CA . ILE A 1 91 ? 19.748 -0.881 -37.422 1.00 79.31 91 ILE A CA 1
ATOM 752 C C . ILE A 1 91 ? 18.368 -0.212 -37.418 1.00 79.31 91 ILE A C 1
ATOM 754 O O . ILE A 1 91 ? 17.835 0.100 -36.353 1.00 79.31 91 ILE A O 1
ATOM 758 N N . GLU A 1 92 ? 17.749 -0.035 -38.589 1.00 84.12 92 GLU A N 1
ATOM 759 C CA . GLU A 1 92 ? 16.417 0.567 -38.710 1.00 84.12 92 GLU A CA 1
ATOM 760 C C . GLU A 1 92 ? 15.336 -0.294 -38.034 1.00 84.12 92 GLU A C 1
ATOM 762 O O . GLU A 1 92 ? 14.491 0.226 -37.298 1.00 84.12 92 GLU A O 1
ATOM 767 N N . ALA A 1 93 ? 15.388 -1.618 -38.207 1.00 85.50 93 ALA A N 1
ATOM 768 C CA . ALA A 1 93 ? 14.480 -2.541 -37.528 1.00 85.50 93 ALA A CA 1
ATOM 769 C C . ALA A 1 93 ? 14.656 -2.507 -35.999 1.00 85.50 93 ALA A C 1
ATOM 771 O O . ALA A 1 93 ? 13.667 -2.486 -35.259 1.00 85.50 93 ALA A O 1
ATOM 772 N N . PHE A 1 94 ? 15.900 -2.456 -35.510 1.00 85.19 94 PHE A N 1
ATOM 773 C CA . PHE A 1 94 ? 16.188 -2.345 -34.080 1.00 85.19 94 PHE A CA 1
ATOM 774 C C . PHE A 1 94 ? 15.723 -1.005 -33.508 1.00 85.19 94 PHE A C 1
ATOM 776 O O . PHE A 1 94 ? 15.149 -0.968 -32.420 1.00 85.19 94 PHE A O 1
ATOM 783 N N . HIS A 1 95 ? 15.894 0.087 -34.256 1.00 87.25 95 HIS A N 1
ATOM 784 C CA . HIS A 1 95 ? 15.393 1.404 -33.877 1.00 87.25 95 HIS A CA 1
ATOM 785 C C . HIS A 1 95 ? 13.870 1.408 -33.717 1.00 87.25 95 HIS A C 1
ATOM 787 O O . HIS A 1 95 ? 13.358 1.866 -32.698 1.00 87.25 95 HIS A O 1
ATOM 793 N N . GLN A 1 96 ? 13.137 0.844 -34.682 1.00 90.44 96 GLN A N 1
ATOM 794 C CA . GLN A 1 96 ? 11.677 0.733 -34.596 1.00 90.44 96 GLN A CA 1
ATOM 795 C C . GLN A 1 96 ? 11.242 -0.099 -33.383 1.00 90.44 96 GLN A C 1
ATOM 797 O O . GLN A 1 96 ? 10.314 0.291 -32.669 1.00 90.44 96 GLN A O 1
ATOM 802 N N . HIS A 1 97 ? 11.937 -1.208 -33.112 1.00 88.06 97 HIS A N 1
ATOM 803 C CA . HIS A 1 97 ? 11.684 -2.024 -31.928 1.00 88.06 97 HIS A CA 1
ATOM 804 C C . HIS A 1 97 ? 11.932 -1.247 -30.625 1.00 88.06 97 HIS A C 1
ATOM 806 O O . HIS A 1 97 ? 11.094 -1.280 -29.723 1.00 88.06 97 HIS A O 1
ATOM 812 N N . LEU A 1 98 ? 13.030 -0.492 -30.542 1.00 89.38 98 LEU A N 1
ATOM 813 C CA . LEU A 1 98 ? 13.320 0.380 -29.404 1.00 89.38 98 LEU A CA 1
ATOM 814 C C . LEU A 1 98 ? 12.267 1.472 -29.219 1.00 89.38 98 LEU A C 1
ATOM 816 O O . LEU A 1 98 ? 11.844 1.706 -28.092 1.00 89.38 98 LEU A O 1
ATOM 820 N N . CYS A 1 99 ? 11.806 2.118 -30.292 1.00 90.75 99 CYS A N 1
ATOM 821 C CA . CYS A 1 99 ? 10.734 3.112 -30.208 1.00 90.75 99 CYS A CA 1
ATOM 822 C C . CYS A 1 99 ? 9.451 2.512 -29.624 1.00 90.75 99 CYS A C 1
ATOM 824 O O . CYS A 1 99 ? 8.798 3.149 -28.796 1.00 90.75 99 CYS A O 1
ATOM 826 N N . GLN A 1 100 ? 9.106 1.283 -30.020 1.00 90.81 100 GLN A N 1
ATOM 827 C CA . GLN A 1 100 ? 7.963 0.575 -29.454 1.00 90.81 100 GLN A CA 1
ATOM 828 C C . GLN A 1 100 ? 8.169 0.288 -27.960 1.00 90.81 100 GLN A C 1
ATOM 830 O O . GLN A 1 100 ? 7.317 0.654 -27.151 1.00 90.81 100 GLN A O 1
ATOM 835 N N . LEU A 1 101 ? 9.306 -0.307 -27.585 1.00 88.06 101 LEU A N 1
ATOM 836 C CA . LEU A 1 101 ? 9.628 -0.605 -26.185 1.00 88.06 101 LEU A CA 1
ATOM 837 C C . LEU A 1 101 ? 9.655 0.656 -25.314 1.00 88.06 101 LEU A C 1
ATOM 839 O O . LEU A 1 101 ? 9.191 0.628 -24.176 1.00 88.06 101 LEU A O 1
ATOM 843 N N . HIS A 1 102 ? 10.155 1.771 -25.846 1.00 90.94 102 HIS A N 1
ATOM 844 C CA . HIS A 1 102 ? 10.171 3.052 -25.151 1.00 90.94 102 HIS A CA 1
ATOM 845 C C . HIS A 1 102 ? 8.754 3.564 -24.889 1.00 90.94 102 HIS A C 1
ATOM 847 O O . HIS A 1 102 ? 8.455 3.974 -23.770 1.00 90.94 102 HIS A O 1
ATOM 853 N N . GLY A 1 103 ? 7.867 3.481 -25.885 1.00 90.56 103 GLY A N 1
ATOM 854 C CA . GLY A 1 103 ? 6.455 3.828 -25.717 1.00 90.56 103 GLY A CA 1
ATOM 855 C C . GLY A 1 103 ? 5.748 2.951 -24.678 1.00 90.56 103 GLY A C 1
ATOM 856 O O . GLY A 1 103 ? 5.023 3.465 -23.828 1.00 90.56 103 GLY A O 1
ATOM 857 N N . GLU A 1 104 ? 5.997 1.639 -24.695 1.00 89.25 104 GLU A N 1
ATOM 858 C CA . GLU A 1 104 ? 5.450 0.698 -23.707 1.00 89.25 104 GLU A CA 1
ATOM 859 C C . GLU A 1 104 ? 5.971 0.989 -22.288 1.00 89.25 104 GLU A C 1
ATOM 861 O O . GLU A 1 104 ? 5.198 1.008 -21.326 1.00 89.25 104 GLU A O 1
ATOM 866 N N . ALA A 1 105 ? 7.271 1.266 -22.147 1.00 87.62 105 ALA A N 1
ATOM 867 C CA . ALA A 1 105 ? 7.890 1.610 -20.871 1.00 87.62 105 ALA A CA 1
ATOM 868 C C . ALA A 1 105 ? 7.360 2.938 -20.307 1.00 87.62 105 ALA A C 1
ATOM 870 O O . ALA A 1 105 ? 7.107 3.023 -19.102 1.00 87.62 105 ALA A O 1
ATOM 871 N N . ASP A 1 106 ? 7.163 3.949 -21.159 1.00 91.62 106 ASP A N 1
ATOM 872 C CA . ASP A 1 106 ? 6.615 5.254 -20.773 1.00 91.62 106 ASP A CA 1
ATOM 873 C C . ASP A 1 106 ? 5.164 5.127 -20.293 1.00 91.62 106 ASP A C 1
ATOM 875 O O . ASP A 1 106 ? 4.820 5.573 -19.193 1.00 91.62 106 ASP A O 1
ATOM 879 N N . GLN A 1 107 ? 4.328 4.399 -21.042 1.00 91.56 107 GLN A N 1
ATOM 880 C CA . GLN A 1 107 ? 2.955 4.117 -20.628 1.00 91.56 107 GLN A CA 1
ATOM 881 C C . GLN A 1 107 ? 2.915 3.352 -19.296 1.00 91.56 107 GLN A C 1
ATOM 883 O O . GLN A 1 107 ? 2.209 3.759 -18.368 1.00 91.56 107 GLN A O 1
ATOM 888 N N . SER A 1 108 ? 3.710 2.286 -19.165 1.00 88.94 108 SER A N 1
ATOM 889 C CA . SER A 1 108 ? 3.816 1.513 -17.921 1.00 88.94 108 SER A CA 1
ATOM 890 C C . SER A 1 108 ? 4.267 2.388 -16.746 1.00 88.94 108 SER A C 1
ATOM 892 O O . SER A 1 108 ? 3.764 2.248 -15.629 1.00 88.94 108 SER A O 1
ATOM 894 N N . HIS A 1 109 ? 5.203 3.315 -16.970 1.00 92.50 109 HIS A N 1
ATOM 895 C CA . HIS A 1 109 ? 5.673 4.230 -15.935 1.00 92.50 109 HIS A CA 1
ATOM 896 C C . HIS A 1 109 ? 4.583 5.214 -15.496 1.00 92.50 109 HIS A C 1
ATOM 898 O O . HIS A 1 109 ? 4.387 5.413 -14.293 1.00 92.50 109 HIS A O 1
ATOM 904 N N . ALA A 1 110 ? 3.842 5.791 -16.445 1.00 92.94 110 ALA A N 1
ATOM 905 C CA . ALA A 1 110 ? 2.734 6.695 -16.156 1.00 92.94 110 ALA A CA 1
ATOM 906 C C . ALA A 1 110 ? 1.625 5.999 -15.347 1.00 92.94 110 ALA A C 1
ATOM 908 O O . ALA A 1 110 ? 1.145 6.546 -14.347 1.00 92.94 110 ALA A O 1
ATOM 909 N N . GLU A 1 111 ? 1.257 4.774 -15.731 1.00 90.81 111 GLU A N 1
ATOM 910 C CA . GLU A 1 111 ? 0.260 3.963 -15.027 1.00 90.81 111 GLU A CA 1
ATOM 911 C C . GLU A 1 111 ? 0.710 3.619 -13.602 1.00 90.81 111 GLU A C 1
ATOM 913 O O . GLU A 1 111 ? -0.044 3.830 -12.645 1.00 90.81 111 GLU A O 1
ATOM 918 N N . LEU A 1 112 ? 1.954 3.156 -13.438 1.00 90.25 112 LEU A N 1
ATOM 919 C CA . LEU A 1 112 ? 2.516 2.836 -12.128 1.00 90.25 112 LEU A CA 1
ATOM 920 C C . LEU A 1 112 ? 2.587 4.068 -11.221 1.00 90.25 112 LEU A C 1
ATOM 922 O O . LEU A 1 112 ? 2.229 3.985 -10.048 1.00 90.25 112 LEU A O 1
ATOM 926 N N . SER A 1 113 ? 3.030 5.207 -11.757 1.00 90.50 113 SER A N 1
ATOM 927 C CA . SER A 1 113 ? 3.146 6.466 -11.017 1.00 90.50 113 SER A CA 1
ATOM 928 C C . SER A 1 113 ? 1.791 6.929 -10.488 1.00 90.50 113 SER A C 1
ATOM 930 O O . SER A 1 113 ? 1.639 7.182 -9.290 1.00 90.50 113 SER A O 1
ATOM 932 N N . LYS A 1 114 ? 0.771 6.954 -11.357 1.00 91.00 114 LYS A N 1
ATOM 933 C CA . LYS A 1 114 ? -0.597 7.308 -10.968 1.00 91.00 114 LYS A CA 1
ATOM 934 C C . LYS A 1 114 ? -1.112 6.382 -9.869 1.00 91.00 114 LYS A C 1
ATOM 936 O O . LYS A 1 114 ? -1.557 6.857 -8.824 1.00 91.00 114 LYS A O 1
ATOM 941 N N . LYS A 1 115 ? -1.002 5.070 -10.087 1.00 88.56 115 LYS A N 1
ATOM 942 C CA . LYS A 1 115 ? -1.468 4.060 -9.138 1.00 88.56 115 LYS A CA 1
ATOM 943 C C . LYS A 1 115 ? -0.770 4.186 -7.781 1.00 88.56 115 LYS A C 1
ATOM 945 O O . LYS A 1 115 ? -1.427 4.160 -6.746 1.00 88.56 115 LYS A O 1
ATOM 950 N N . TYR A 1 116 ? 0.545 4.398 -7.779 1.00 88.56 116 TYR A N 1
ATOM 951 C CA . TYR A 1 116 ? 1.321 4.580 -6.555 1.00 88.56 116 TYR A CA 1
ATOM 952 C C . TYR A 1 116 ? 0.852 5.795 -5.742 1.00 88.56 116 TYR A C 1
ATOM 954 O O . TYR A 1 116 ? 0.725 5.709 -4.521 1.00 88.56 116 TYR A O 1
ATOM 962 N N . VAL A 1 117 ? 0.573 6.925 -6.400 1.00 90.06 117 VAL A N 1
ATOM 963 C CA . VAL A 1 117 ? 0.069 8.133 -5.725 1.00 90.06 117 VAL A CA 1
ATOM 964 C C . VAL A 1 117 ? -1.297 7.885 -5.082 1.00 90.06 117 VAL A C 1
ATOM 966 O O . VAL A 1 117 ? -1.497 8.278 -3.931 1.00 90.06 117 VAL A O 1
ATOM 969 N N . GLU A 1 118 ? -2.212 7.228 -5.798 1.00 89.38 118 GLU A N 1
ATOM 970 C CA . GLU A 1 118 ? -3.554 6.8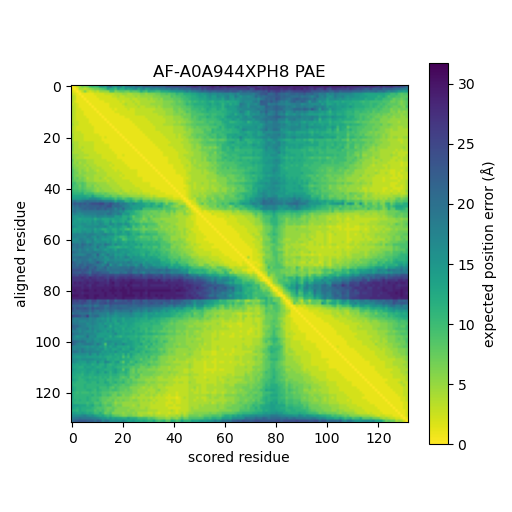89 -5.303 1.00 89.38 118 GLU A CA 1
ATOM 971 C C . GLU A 1 118 ? -3.479 5.969 -4.077 1.00 89.38 118 GLU A C 1
ATOM 973 O O . GLU A 1 118 ? -3.997 6.289 -3.007 1.00 89.38 118 GLU A O 1
ATOM 978 N N . GLU A 1 119 ? -2.741 4.871 -4.190 1.00 86.94 119 GLU A N 1
ATOM 979 C CA . GLU A 1 119 ? -2.588 3.892 -3.115 1.00 86.94 119 GLU A CA 1
ATOM 980 C C . GLU A 1 119 ? -1.851 4.482 -1.888 1.00 86.94 119 GLU A C 1
ATOM 982 O O . GLU A 1 119 ? -2.193 4.175 -0.743 1.00 86.94 119 GLU A O 1
ATOM 987 N N . MET A 1 120 ? -0.890 5.399 -2.077 1.00 89.38 120 MET A N 1
ATOM 988 C CA . MET A 1 120 ? -0.257 6.125 -0.964 1.00 89.38 120 MET A CA 1
ATOM 989 C C . MET A 1 120 ? -1.188 7.136 -0.293 1.00 89.38 120 MET A C 1
ATOM 991 O O . MET A 1 120 ? -1.052 7.384 0.910 1.00 89.38 120 MET A O 1
ATOM 995 N N . ALA A 1 121 ? -2.123 7.735 -1.031 1.00 90.44 121 ALA A N 1
ATOM 996 C CA . ALA A 1 121 ? -3.152 8.582 -0.442 1.00 90.44 121 ALA A CA 1
ATOM 997 C C . ALA A 1 121 ? -4.092 7.752 0.448 1.00 90.44 121 ALA A C 1
ATOM 999 O O . ALA A 1 121 ? -4.340 8.134 1.595 1.00 90.44 121 ALA A O 1
ATOM 1000 N N . ASP A 1 122 ? -4.518 6.580 -0.027 1.00 88.00 122 ASP A N 1
ATOM 1001 C CA . ASP A 1 122 ? -5.342 5.641 0.741 1.00 88.00 122 ASP A CA 1
ATOM 1002 C C . ASP A 1 122 ? -4.624 5.132 1.994 1.00 88.00 122 ASP A C 1
ATOM 1004 O O . ASP A 1 122 ? -5.204 5.111 3.085 1.00 88.00 122 ASP A O 1
ATOM 1008 N N . PHE A 1 123 ? -3.338 4.784 1.874 1.00 88.75 123 PHE A N 1
ATOM 1009 C CA . PHE A 1 123 ? -2.508 4.395 3.013 1.00 88.75 123 PHE A CA 1
ATOM 1010 C C . PHE A 1 123 ? -2.455 5.500 4.075 1.00 88.75 123 PHE A C 1
ATOM 1012 O O . PHE A 1 123 ? -2.701 5.240 5.253 1.00 88.75 123 PHE A O 1
ATOM 1019 N N . LYS A 1 124 ? -2.190 6.750 3.671 1.00 89.88 124 LYS A N 1
ATOM 1020 C CA . LYS A 1 124 ? -2.164 7.899 4.592 1.00 89.88 124 LYS A CA 1
ATOM 1021 C C . LYS A 1 124 ? -3.518 8.116 5.264 1.00 89.88 124 LYS A C 1
ATOM 1023 O O . LYS A 1 124 ? -3.564 8.350 6.468 1.00 89.88 124 LYS A O 1
ATOM 1028 N N . ALA A 1 125 ? -4.615 7.990 4.520 1.00 90.50 125 ALA A N 1
ATOM 1029 C CA . ALA A 1 125 ? -5.961 8.116 5.070 1.00 90.50 125 ALA A CA 1
ATOM 1030 C C . ALA A 1 125 ? -6.282 7.008 6.089 1.00 90.50 125 ALA A C 1
ATOM 1032 O O . ALA A 1 125 ? -6.938 7.262 7.100 1.00 90.50 125 ALA A O 1
ATOM 1033 N N . LEU A 1 126 ? -5.820 5.777 5.853 1.00 89.56 126 LEU A N 1
ATOM 1034 C CA . LEU A 1 126 ? -5.949 4.674 6.807 1.00 89.56 126 LEU A CA 1
ATOM 1035 C C . LEU A 1 126 ? -5.084 4.884 8.053 1.00 89.56 126 LEU A C 1
ATOM 1037 O O . LEU A 1 126 ? -5.554 4.615 9.156 1.00 89.56 126 LEU A O 1
ATOM 1041 N N . ALA A 1 127 ? -3.859 5.385 7.889 1.00 89.44 127 ALA A N 1
ATOM 1042 C CA . ALA A 1 127 ? -2.967 5.699 9.001 1.00 89.44 127 ALA A CA 1
ATOM 1043 C C . ALA A 1 127 ? -3.544 6.816 9.881 1.00 89.44 127 ALA A C 1
ATOM 1045 O O . ALA A 1 127 ? -3.516 6.704 11.101 1.00 89.44 127 ALA A O 1
ATOM 1046 N N . GLN A 1 128 ? -4.154 7.839 9.278 1.00 91.25 128 GLN A N 1
ATOM 1047 C CA . GLN A 1 128 ? -4.837 8.900 10.017 1.00 91.25 128 GLN A CA 1
ATOM 1048 C C . GLN A 1 128 ? -5.967 8.337 10.895 1.00 91.25 128 GLN A C 1
ATOM 1050 O O . GLN A 1 128 ? -6.015 8.615 12.085 1.00 91.25 128 GLN A O 1
ATOM 1055 N N . LYS A 1 129 ? -6.796 7.432 10.353 1.00 89.62 129 LYS A N 1
ATOM 1056 C CA . LYS A 1 129 ? -7.880 6.749 11.095 1.00 89.62 129 LYS A CA 1
ATOM 1057 C C . LYS A 1 129 ? -7.416 5.826 12.227 1.00 89.62 129 LYS A C 1
ATOM 1059 O O . LYS A 1 129 ? -8.267 5.316 12.957 1.00 89.62 129 LYS A O 1
ATOM 1064 N N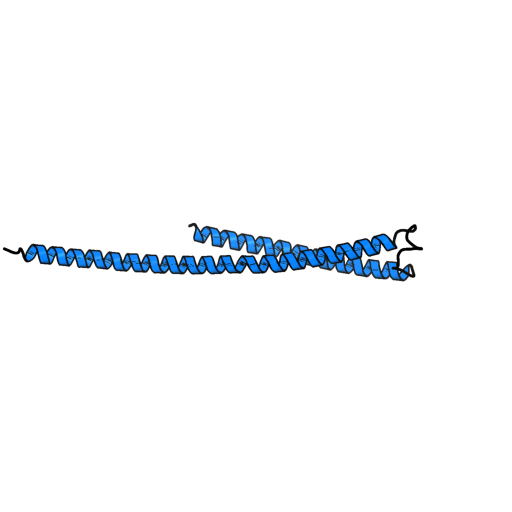 . LEU A 1 130 ? -6.125 5.500 12.270 1.00 85.19 130 LEU A N 1
ATOM 1065 C CA . LEU A 1 130 ? -5.508 4.708 13.332 1.00 85.19 130 LEU A CA 1
ATOM 1066 C C . LEU A 1 130 ? -5.032 5.603 14.485 1.00 85.19 130 LEU A C 1
ATOM 1068 O O . LEU A 1 130 ? -5.008 5.152 15.625 1.00 85.19 130 LEU A O 1
ATOM 1072 N N . VAL A 1 131 ? -4.615 6.833 14.170 1.00 81.62 131 VAL A N 1
ATOM 1073 C CA . VAL A 1 131 ? -4.112 7.820 15.137 1.00 81.62 131 VAL A CA 1
ATOM 1074 C C . VAL A 1 131 ? -5.252 8.659 15.733 1.00 81.62 131 VAL A C 1
ATOM 1076 O O . VAL A 1 131 ? -5.125 9.090 16.878 1.00 81.62 131 VAL A O 1
ATOM 1079 N N . ASP A 1 132 ? -6.344 8.845 14.981 1.00 69.56 132 ASP A N 1
ATOM 1080 C CA . ASP A 1 132 ? -7.597 9.496 15.405 1.00 69.56 132 ASP A CA 1
ATOM 1081 C C . ASP A 1 132 ? -8.591 8.529 16.078 1.00 69.56 132 ASP A C 1
ATOM 1083 O O . ASP A 1 132 ? -9.122 8.898 17.150 1.00 69.56 132 ASP A O 1
#

Nearest PDB structures (foldseek):
  5l3c-assembly1_A  TM=7.344E-01  e=4.680E-01  Homo sapiens
  4ovv-assembly1_B  TM=6.524E-01  e=1.419E+00  Homo sapiens
  5sxc-assembly1_B  TM=5.862E-01  e=1.255E+00  Homo sapiens
  4mh6-assembly1_A  TM=5.091E-01  e=4.868E+00  Vibrio parahaemolyticus RIMD 2210633

pLDDT: mean 85.95, std 11.23, range [51.06, 98.44]

Sequence (132 aa):
MIDLQALKTENKRWHEEHALWVEETLHWQRETQRLVALLYKLERALPQHSLALTQHVALIKEHERLVGQYESGLDEECYPTCPGFDSEAEIEAFHQHLCQLHGEADQSHAELSKKYVEEMADFKALAQKLVD

Secondary structure (DSSP, 8-state):
---HHHHHHHHHHHHHHHHHHHHHHHHHHHHHHHHHHHHHHHHHHHHHHHHHHHHHHHHHHHHHHHHHHHHHHH-TTTTTT--S-SSHHHHHHHHHHHHHHHHHHHHHHHHHHHHHHHHHHHHHHHHHHHH-

Foldseek 3Di:
DDDPVVVVVVVVVVVVVVVVVVVVVVVVVVVVVVLVVLVVVLVVLPVVLVVLVVVLVVLVVVLVVLVVLLVLCPDPVNVVPRPDDPDPVSSVVSVVVSVVSVVVSVVSVVVSVVVVVVSVVVSVVSVVVNVD

Mean predicted aligned error: 9.23 Å